Protein AF-A0A7J3J1V4-F1 (afdb_monomer_lite)

pLDDT: mean 71.24, std 12.79, range [43.5, 88.62]

Structure (mmCIF, N/CA/C/O backbone):
data_AF-A0A7J3J1V4-F1
#
_entry.id   AF-A0A7J3J1V4-F1
#
loop_
_atom_site.group_PDB
_atom_site.id
_atom_site.type_symbol
_atom_site.label_atom_id
_atom_site.label_alt_id
_atom_site.label_comp_id
_atom_site.label_asym_id
_atom_site.label_entity_id
_atom_site.label_seq_id
_atom_site.pdbx_PDB_ins_code
_atom_site.Cartn_x
_atom_site.Cartn_y
_atom_site.Cartn_z
_atom_site.occupancy
_atom_site.B_iso_or_equiv
_atom_site.auth_seq_id
_atom_site.auth_comp_id
_atom_site.auth_asym_id
_atom_site.auth_atom_id
_atom_site.pdbx_PDB_model_num
ATOM 1 N N . MET A 1 1 ? 28.005 29.851 42.306 1.00 48.75 1 MET A N 1
ATOM 2 C CA . MET A 1 1 ? 27.102 29.230 41.306 1.00 48.75 1 MET A CA 1
ATOM 3 C C . MET A 1 1 ? 27.838 28.198 40.429 1.00 48.75 1 MET A C 1
ATOM 5 O O . MET A 1 1 ? 27.746 28.264 39.210 1.00 48.75 1 MET A O 1
ATOM 9 N N . ALA A 1 2 ? 28.583 27.251 41.017 1.00 49.84 2 ALA A N 1
ATOM 10 C CA . ALA A 1 2 ? 29.374 26.265 40.256 1.00 49.84 2 ALA A CA 1
ATOM 11 C C . ALA A 1 2 ? 28.974 24.801 40.533 1.00 49.84 2 ALA A C 1
ATOM 13 O O . ALA A 1 2 ? 29.250 23.925 39.722 1.00 49.84 2 ALA A O 1
ATOM 14 N N . GLU A 1 3 ? 28.266 24.531 41.632 1.00 47.88 3 GLU A N 1
ATOM 15 C CA . GLU A 1 3 ? 27.925 23.164 42.059 1.00 47.88 3 GLU A CA 1
ATOM 16 C C . GLU A 1 3 ? 26.694 22.580 41.347 1.00 47.88 3 GLU A C 1
ATOM 18 O O . GLU A 1 3 ? 26.540 21.363 41.266 1.00 47.88 3 GLU A O 1
ATOM 23 N N . SER A 1 4 ? 25.828 23.424 40.780 1.00 52.75 4 SER A N 1
ATOM 24 C CA . SER A 1 4 ? 24.616 22.991 40.072 1.00 52.75 4 SER A CA 1
ATOM 25 C C . SER A 1 4 ? 24.900 22.408 38.683 1.00 52.75 4 SER A C 1
ATOM 27 O O . SER A 1 4 ? 24.228 21.463 38.282 1.00 52.75 4 SER A O 1
ATOM 29 N N . LYS A 1 5 ? 25.944 22.876 37.984 1.00 49.53 5 LYS A N 1
ATOM 30 C CA . LYS A 1 5 ? 26.330 22.330 36.667 1.00 49.53 5 LYS A CA 1
ATOM 31 C C . LYS A 1 5 ? 26.996 20.952 36.756 1.00 49.53 5 LYS A C 1
ATOM 33 O O . LYS A 1 5 ? 26.857 20.153 35.841 1.00 49.53 5 LYS A O 1
ATOM 38 N N . ALA A 1 6 ? 27.689 20.641 37.854 1.00 48.34 6 ALA A N 1
ATOM 39 C CA . ALA A 1 6 ? 28.360 19.348 38.022 1.00 48.34 6 ALA A CA 1
ATOM 40 C C . ALA A 1 6 ? 27.370 18.190 38.267 1.00 48.34 6 ALA A C 1
ATOM 42 O O . ALA A 1 6 ? 27.604 17.070 37.814 1.00 48.34 6 ALA A O 1
ATOM 43 N N . LYS A 1 7 ? 26.235 18.463 38.930 1.00 50.97 7 LYS A N 1
ATOM 44 C CA . LYS A 1 7 ? 25.171 17.469 39.160 1.00 50.97 7 LYS A CA 1
ATOM 45 C C . LYS A 1 7 ? 24.380 17.130 37.891 1.00 50.97 7 LYS A C 1
ATOM 47 O O . LYS A 1 7 ? 24.026 15.973 37.702 1.00 50.97 7 LYS A O 1
ATOM 52 N N . GLU A 1 8 ? 24.155 18.089 36.991 1.00 50.22 8 GLU A N 1
ATOM 53 C CA . GLU A 1 8 ? 23.485 17.821 35.706 1.00 50.22 8 GLU A CA 1
ATOM 54 C C . GLU A 1 8 ? 24.331 16.931 34.784 1.00 50.22 8 GLU A C 1
ATOM 56 O O . GLU A 1 8 ? 23.810 15.991 34.189 1.00 50.22 8 GLU A O 1
ATOM 61 N N . VAL A 1 9 ? 25.648 17.161 34.718 1.00 51.66 9 VAL A N 1
ATOM 62 C CA . VAL A 1 9 ? 26.575 16.353 33.899 1.00 51.66 9 VAL A CA 1
ATOM 63 C C . VAL A 1 9 ? 26.646 14.898 34.397 1.00 51.66 9 VAL A C 1
ATOM 65 O O . VAL A 1 9 ? 26.767 13.973 33.594 1.00 51.66 9 VAL A O 1
ATOM 68 N N . SER A 1 10 ? 26.485 14.680 35.707 1.00 57.53 10 SER A N 1
ATOM 69 C CA . SER A 1 10 ? 26.360 13.349 36.320 1.00 57.53 10 SER A CA 1
ATOM 70 C C . SER A 1 10 ? 25.081 12.617 35.891 1.00 57.53 10 SER A C 1
ATOM 72 O O . SER A 1 10 ? 25.146 11.422 35.603 1.00 57.53 10 SER A O 1
ATOM 74 N N . GLY A 1 11 ? 23.950 13.319 35.771 1.00 61.50 11 GLY A N 1
ATOM 75 C CA . GLY A 1 11 ? 22.684 12.722 35.331 1.00 61.50 11 GLY A CA 1
ATOM 76 C C . GLY A 1 11 ? 22.713 12.255 33.873 1.00 61.50 11 GLY A C 1
ATOM 77 O O . GLY A 1 11 ? 22.219 11.173 33.560 1.00 61.50 11 GLY A O 1
ATOM 78 N N . TYR A 1 12 ? 23.352 13.017 32.978 1.00 59.81 12 TYR A N 1
ATOM 79 C CA . TYR A 1 12 ? 23.506 12.616 31.572 1.00 59.81 12 TYR A CA 1
ATOM 80 C C . TYR A 1 12 ? 24.395 11.378 31.408 1.00 59.81 12 TYR A C 1
ATOM 82 O O . TYR A 1 12 ? 24.048 10.467 30.656 1.00 59.81 12 TYR A O 1
ATOM 90 N N . ALA A 1 13 ? 25.504 11.303 32.148 1.00 68.44 13 ALA A N 1
ATOM 91 C CA . ALA A 1 13 ? 26.384 10.135 32.124 1.00 68.44 13 ALA A CA 1
ATOM 92 C C . ALA A 1 13 ? 25.686 8.871 32.664 1.00 68.44 13 ALA A C 1
ATOM 94 O O . ALA A 1 13 ? 25.871 7.771 32.133 1.00 68.44 13 ALA A O 1
ATOM 95 N N . GLU A 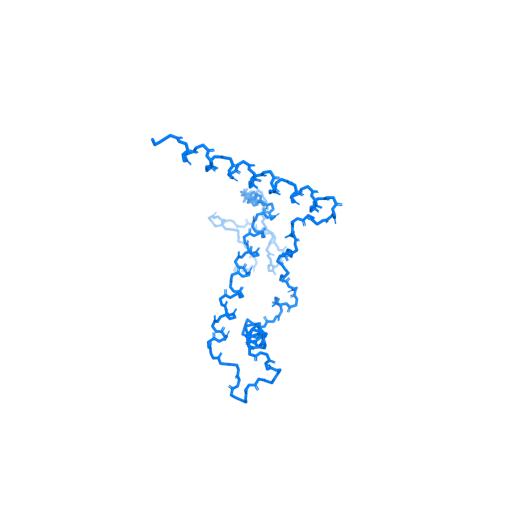1 14 ? 24.842 9.014 33.689 1.00 71.56 14 GLU A N 1
ATOM 96 C CA . GLU A 1 14 ? 24.024 7.915 34.208 1.00 71.56 14 GLU A CA 1
ATOM 97 C C . GLU A 1 14 ? 22.936 7.471 33.221 1.00 71.56 14 GLU A C 1
ATOM 99 O O . GLU A 1 14 ? 22.741 6.266 33.041 1.00 71.56 14 GLU A O 1
ATOM 104 N N . LEU A 1 15 ? 22.288 8.407 32.522 1.00 68.81 15 LEU A N 1
ATOM 105 C CA . LEU A 1 15 ? 21.307 8.108 31.473 1.00 68.81 15 LEU A CA 1
ATOM 106 C C . LEU A 1 15 ? 21.938 7.361 30.291 1.00 68.81 15 LEU A C 1
ATOM 108 O O . LEU A 1 15 ? 21.380 6.368 29.819 1.00 68.81 15 LEU A O 1
ATOM 112 N N . GLU A 1 16 ? 23.127 7.769 29.840 1.00 72.38 16 GLU A N 1
ATOM 113 C CA . GLU A 1 16 ? 23.860 7.052 28.788 1.00 72.38 16 GLU A CA 1
ATOM 114 C C . GLU A 1 16 ? 24.266 5.641 29.224 1.00 72.38 16 GLU A C 1
ATOM 116 O O . GLU A 1 16 ? 24.172 4.685 28.444 1.00 72.38 16 GLU A O 1
ATOM 121 N N . ARG A 1 17 ? 24.688 5.484 30.484 1.00 74.31 17 ARG A N 1
ATOM 122 C CA . ARG A 1 17 ? 25.024 4.178 31.054 1.00 74.31 17 ARG A CA 1
ATOM 123 C C . ARG A 1 17 ? 23.798 3.268 31.102 1.00 74.31 17 ARG A C 1
ATOM 125 O O . ARG A 1 17 ? 23.889 2.116 30.678 1.00 74.31 17 ARG A O 1
ATOM 132 N N . GLN A 1 18 ? 22.651 3.775 31.552 1.00 75.88 18 GLN A N 1
ATOM 133 C CA . GLN A 1 18 ? 21.388 3.031 31.553 1.00 75.88 18 GLN A CA 1
ATOM 134 C C . GLN A 1 18 ? 20.947 2.650 30.133 1.00 75.88 18 GLN A C 1
ATOM 136 O O . GLN A 1 18 ? 20.542 1.510 29.904 1.00 75.88 18 GLN A O 1
ATOM 141 N N . ALA A 1 19 ? 21.095 3.552 29.159 1.00 73.25 19 ALA A N 1
ATOM 142 C CA . ALA A 1 19 ? 20.779 3.278 27.759 1.00 73.25 19 ALA A CA 1
ATOM 143 C C . ALA A 1 19 ? 21.673 2.177 27.156 1.00 73.25 19 ALA A C 1
ATOM 145 O O . ALA A 1 19 ? 21.173 1.300 26.448 1.00 73.25 19 ALA A O 1
ATOM 146 N N . ARG A 1 20 ? 22.980 2.163 27.471 1.00 76.44 20 ARG A N 1
ATOM 147 C CA . ARG A 1 20 ? 23.884 1.072 27.054 1.00 76.44 20 ARG A CA 1
ATOM 148 C C . ARG A 1 20 ? 23.521 -0.256 27.696 1.00 76.44 20 ARG A C 1
ATOM 150 O O . ARG A 1 20 ? 23.497 -1.261 26.995 1.00 76.44 20 ARG A O 1
ATOM 157 N N . ILE A 1 21 ? 23.233 -0.260 28.998 1.00 78.81 21 ILE A N 1
ATOM 158 C CA . ILE A 1 21 ? 22.839 -1.475 29.725 1.00 78.81 21 ILE A CA 1
ATOM 159 C C . ILE A 1 21 ? 21.550 -2.048 29.131 1.00 78.81 21 ILE A C 1
ATOM 161 O O . ILE A 1 21 ? 21.477 -3.24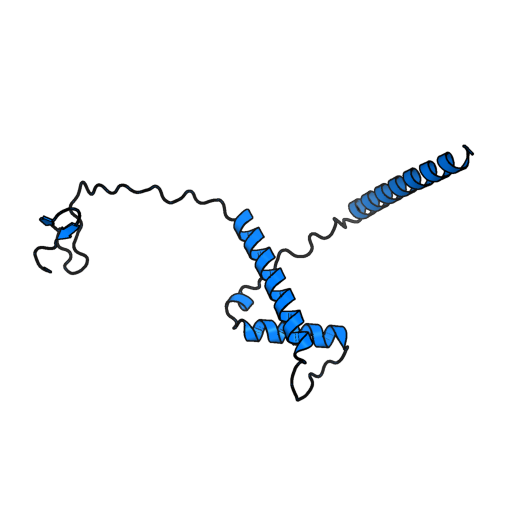8 28.885 1.00 78.81 21 ILE A O 1
ATOM 165 N N . LYS A 1 22 ? 20.570 -1.193 28.819 1.00 74.50 22 LYS A N 1
ATOM 166 C CA . LYS A 1 22 ? 19.322 -1.600 28.169 1.00 74.50 22 LYS A CA 1
ATOM 167 C C . LYS A 1 22 ? 19.565 -2.209 26.784 1.00 74.50 22 LYS A C 1
ATOM 169 O O . LYS A 1 22 ? 19.093 -3.309 26.531 1.00 74.50 22 LYS A O 1
ATOM 174 N N . ARG A 1 23 ? 20.380 -1.568 25.933 1.00 70.94 23 ARG A N 1
ATOM 175 C CA . ARG A 1 23 ? 20.765 -2.122 24.617 1.00 70.94 23 ARG A CA 1
ATOM 176 C C . ARG A 1 23 ? 21.476 -3.472 24.722 1.00 70.94 23 ARG A C 1
ATOM 178 O O . ARG A 1 23 ? 21.218 -4.360 23.919 1.00 70.94 23 ARG A O 1
ATOM 185 N N . LEU A 1 24 ? 22.365 -3.631 25.701 1.00 76.62 24 LEU A N 1
ATOM 186 C CA . LEU A 1 24 ? 23.057 -4.896 25.962 1.00 76.62 24 LEU A CA 1
ATOM 187 C C . LEU A 1 24 ? 22.092 -5.990 26.431 1.00 76.62 24 LEU A C 1
ATOM 189 O O . LEU A 1 24 ? 22.189 -7.121 25.962 1.00 76.62 24 LEU A O 1
ATOM 193 N N . ALA A 1 25 ? 21.148 -5.651 27.311 1.00 75.69 25 ALA A N 1
ATOM 194 C CA . ALA A 1 25 ? 20.111 -6.573 27.763 1.00 75.69 25 ALA A CA 1
ATOM 195 C C . ALA A 1 25 ? 19.186 -6.997 26.610 1.00 75.69 25 ALA A C 1
ATOM 197 O O . ALA A 1 25 ? 18.893 -8.182 26.469 1.00 75.69 25 ALA A O 1
ATOM 198 N N . ASP A 1 26 ? 18.789 -6.059 25.747 1.00 67.44 26 ASP A N 1
ATOM 199 C CA . ASP A 1 26 ? 17.977 -6.340 24.560 1.00 67.44 26 ASP A CA 1
ATOM 200 C C . ASP A 1 26 ? 18.725 -7.253 23.566 1.00 67.44 26 ASP A C 1
ATOM 202 O O . ASP A 1 26 ? 18.149 -8.223 23.068 1.00 67.44 26 ASP A O 1
ATOM 206 N N . LEU A 1 27 ? 20.030 -7.033 23.355 1.00 68.56 27 LEU A N 1
ATOM 207 C CA . LEU A 1 27 ? 20.887 -7.908 22.541 1.00 68.56 27 LEU A CA 1
ATOM 208 C C . LEU A 1 27 ? 21.023 -9.323 23.127 1.00 68.56 27 LEU A C 1
ATOM 210 O O . LEU A 1 27 ? 20.909 -10.297 22.385 1.00 68.56 27 LEU A O 1
ATOM 214 N N . MET A 1 28 ? 21.234 -9.457 24.443 1.00 71.81 28 MET A N 1
ATOM 215 C CA . MET A 1 28 ? 21.353 -10.770 25.100 1.00 71.81 28 MET A CA 1
ATOM 216 C C . MET A 1 28 ? 20.033 -11.548 25.133 1.00 71.81 28 MET A C 1
ATOM 218 O O . MET A 1 28 ? 20.045 -12.775 25.093 1.00 71.81 28 MET A O 1
ATOM 222 N N . LEU A 1 29 ? 18.896 -10.852 25.160 1.00 70.12 29 LEU A N 1
ATOM 223 C CA . LEU A 1 29 ? 17.564 -11.453 25.060 1.00 70.12 29 LEU A CA 1
ATOM 224 C C . LEU A 1 29 ? 17.148 -11.764 23.610 1.00 70.12 29 LEU A C 1
ATOM 226 O O . LEU A 1 29 ? 16.002 -12.151 23.382 1.00 70.12 29 LEU A O 1
ATOM 230 N N . GLY A 1 30 ? 18.036 -11.565 22.625 1.00 54.62 30 GLY A N 1
ATOM 231 C CA . GLY A 1 30 ? 17.736 -11.768 21.203 1.00 54.62 30 GLY A CA 1
ATOM 232 C C . GLY A 1 30 ? 16.691 -10.792 20.649 1.00 54.62 30 GLY A C 1
ATOM 233 O O . GLY A 1 30 ? 16.165 -10.995 19.556 1.00 54.62 30 GLY A O 1
ATOM 234 N N . ARG A 1 31 ? 16.382 -9.718 21.383 1.00 55.91 31 ARG A N 1
ATOM 235 C CA . ARG A 1 31 ? 15.483 -8.643 20.964 1.00 55.91 31 ARG A CA 1
ATOM 236 C C . ARG A 1 31 ? 16.298 -7.616 20.190 1.00 55.91 31 ARG A C 1
ATOM 238 O O . ARG A 1 31 ? 16.516 -6.498 20.642 1.00 55.91 31 ARG A O 1
ATOM 245 N N . THR A 1 32 ? 16.780 -7.997 19.009 1.00 54.75 32 THR A N 1
ATOM 246 C CA . THR A 1 32 ? 17.260 -7.002 18.047 1.00 54.75 32 THR A CA 1
ATOM 247 C C . THR A 1 32 ? 16.108 -6.053 17.752 1.00 54.75 32 THR A C 1
ATOM 249 O O . THR A 1 32 ? 15.018 -6.531 17.427 1.00 54.75 32 THR A O 1
ATOM 252 N N . GLU A 1 33 ? 16.346 -4.743 17.900 1.00 53.16 33 GLU A N 1
ATOM 253 C CA . GLU A 1 33 ? 15.421 -3.675 17.512 1.00 53.16 33 GLU A CA 1
ATOM 254 C C . GLU A 1 33 ? 14.647 -4.108 16.274 1.00 53.16 33 GLU A C 1
ATOM 256 O O . GLU A 1 33 ? 15.233 -4.472 15.252 1.00 53.16 33 GLU A O 1
ATOM 261 N N . ALA A 1 34 ? 13.332 -4.172 16.432 1.00 49.66 34 ALA A N 1
ATOM 262 C CA . ALA A 1 34 ? 12.419 -4.738 15.472 1.00 49.66 34 ALA A CA 1
ATOM 263 C C . ALA A 1 34 ? 12.672 -4.197 14.054 1.00 49.66 34 ALA A C 1
ATOM 265 O O . ALA A 1 34 ? 12.079 -3.208 13.636 1.00 49.66 34 ALA A O 1
ATOM 266 N N . LYS A 1 35 ? 13.424 -4.952 13.247 1.00 50.78 35 LYS A N 1
ATOM 267 C CA . LYS A 1 35 ? 13.169 -5.076 11.808 1.00 50.78 35 LYS A CA 1
ATOM 268 C C . LYS A 1 35 ? 11.893 -5.909 11.597 1.00 50.78 35 LYS A C 1
ATOM 270 O O . LYS A 1 35 ? 11.854 -6.782 10.741 1.00 50.78 35 LYS A O 1
ATOM 275 N N . LEU A 1 36 ? 10.851 -5.698 12.405 1.00 46.56 36 LEU A N 1
ATOM 276 C CA . LEU A 1 36 ? 9.549 -6.313 12.174 1.00 46.56 36 LEU A CA 1
ATOM 277 C C . LEU A 1 36 ? 8.765 -5.395 11.259 1.00 46.56 36 LEU A C 1
ATOM 279 O O . LEU A 1 36 ? 8.030 -4.511 11.691 1.00 46.56 36 LEU A O 1
ATOM 283 N N . ASN A 1 37 ? 9.021 -5.628 9.978 1.00 43.50 37 ASN A N 1
ATOM 284 C CA . ASN A 1 37 ? 8.051 -5.750 8.898 1.00 43.50 37 ASN A CA 1
ATOM 285 C C . ASN A 1 37 ? 8.649 -5.070 7.665 1.00 43.50 37 ASN A C 1
ATOM 287 O O . ASN A 1 37 ? 8.493 -3.854 7.503 1.00 43.50 37 ASN A O 1
ATOM 291 N N . PRO A 1 38 ? 9.357 -5.822 6.791 1.00 45.00 38 PRO A N 1
ATOM 292 C CA . PRO A 1 38 ? 9.502 -5.378 5.406 1.00 45.00 38 PRO A CA 1
ATOM 293 C C . PRO A 1 38 ? 8.111 -4.992 4.876 1.00 45.00 38 PRO A C 1
ATOM 295 O O . PRO A 1 38 ? 7.123 -5.590 5.320 1.00 45.00 38 PRO A O 1
ATOM 298 N N . PRO A 1 39 ? 7.985 -3.991 3.988 1.00 49.62 39 PRO A N 1
ATOM 299 C CA . PRO A 1 39 ? 6.692 -3.602 3.455 1.00 49.62 39 PRO A CA 1
ATOM 300 C C . PRO A 1 39 ? 6.074 -4.794 2.727 1.00 49.62 39 PRO A C 1
ATOM 302 O O . PRO A 1 39 ? 6.414 -5.116 1.591 1.00 49.62 39 PRO A O 1
ATOM 305 N N . GLN A 1 40 ? 5.156 -5.468 3.408 1.00 56.06 40 GLN A N 1
ATOM 306 C CA . GLN A 1 40 ? 4.300 -6.473 2.815 1.00 56.06 40 GLN A CA 1
ATOM 307 C C . GLN A 1 40 ? 3.240 -5.717 2.021 1.00 56.06 40 GLN A C 1
ATOM 309 O O . GLN A 1 40 ? 2.145 -5.464 2.510 1.00 56.06 40 GLN A O 1
ATOM 314 N N . ILE A 1 41 ? 3.569 -5.320 0.791 1.00 56.28 41 ILE A N 1
ATOM 315 C CA . ILE A 1 41 ? 2.519 -5.318 -0.223 1.00 56.28 41 ILE A CA 1
ATOM 316 C C . ILE A 1 41 ? 2.291 -6.796 -0.510 1.00 56.28 41 ILE A C 1
ATOM 318 O O . ILE A 1 41 ? 3.109 -7.448 -1.165 1.00 56.28 41 ILE A O 1
ATOM 322 N N . TYR A 1 42 ? 1.233 -7.356 0.070 1.00 57.16 42 TYR A N 1
ATOM 323 C CA . TYR A 1 42 ? 0.799 -8.697 -0.293 1.00 57.16 42 TYR A CA 1
ATOM 324 C C . TYR A 1 42 ? 0.536 -8.675 -1.799 1.00 57.16 42 TYR A C 1
ATOM 326 O O . TYR A 1 42 ? -0.097 -7.744 -2.288 1.00 57.16 42 TYR A O 1
ATOM 334 N N . ARG A 1 43 ? 1.034 -9.653 -2.565 1.00 60.31 43 ARG A N 1
ATOM 335 C CA . ARG A 1 43 ? 0.768 -9.712 -4.019 1.00 60.31 43 ARG A CA 1
ATOM 336 C C . ARG A 1 43 ? -0.734 -9.617 -4.318 1.00 60.31 43 ARG A C 1
ATOM 338 O O . ARG A 1 43 ? -1.133 -8.972 -5.274 1.00 60.31 43 ARG A O 1
ATOM 345 N N . GLU A 1 44 ? -1.535 -10.149 -3.404 1.00 61.81 44 GLU A N 1
ATOM 346 C CA . GLU A 1 44 ? -2.994 -10.078 -3.359 1.00 61.81 44 GLU A CA 1
ATOM 347 C C . GLU A 1 44 ? -3.568 -8.648 -3.286 1.00 61.81 44 GLU A C 1
ATOM 349 O O . GLU A 1 44 ? -4.714 -8.438 -3.662 1.00 61.81 44 GLU A O 1
ATOM 354 N N . GLU A 1 45 ? -2.825 -7.653 -2.785 1.00 62.47 45 GLU A N 1
ATOM 355 C CA . GLU A 1 45 ? -3.231 -6.239 -2.831 1.00 62.47 45 GLU A CA 1
ATOM 356 C C . GLU A 1 45 ? -3.031 -5.629 -4.220 1.00 62.47 45 GLU A C 1
ATOM 358 O O . GLU A 1 45 ? -3.797 -4.754 -4.595 1.00 62.47 45 GLU A O 1
ATOM 363 N N . LEU A 1 46 ? -2.047 -6.084 -5.003 1.00 66.69 46 LEU A N 1
ATOM 364 C CA . LEU A 1 46 ? -1.820 -5.564 -6.361 1.00 66.69 46 LEU A CA 1
ATOM 365 C C . LEU A 1 46 ? -2.919 -5.989 -7.343 1.00 66.69 46 LEU A C 1
ATOM 367 O O . LEU A 1 46 ? -3.107 -5.340 -8.366 1.00 66.69 46 LEU A O 1
ATOM 371 N N . GLU A 1 47 ? -3.627 -7.074 -7.032 1.00 74.56 47 GLU A N 1
ATOM 372 C CA . GLU A 1 47 ? -4.738 -7.604 -7.829 1.00 74.56 47 GLU A CA 1
ATOM 373 C C . GLU A 1 47 ? -6.091 -6.973 -7.464 1.00 74.56 47 GLU A C 1
ATOM 375 O O . GLU A 1 47 ? -7.075 -7.171 -8.175 1.00 74.56 47 GLU A O 1
ATOM 380 N N . LYS A 1 48 ? -6.162 -6.225 -6.354 1.00 77.94 48 LYS A N 1
ATOM 381 C CA . LYS A 1 48 ? -7.393 -5.590 -5.871 1.00 77.94 48 LYS A CA 1
ATOM 382 C C . LYS A 1 48 ? -7.519 -4.162 -6.386 1.00 77.94 48 LYS A C 1
ATOM 384 O O . LYS A 1 48 ? -6.532 -3.439 -6.512 1.00 77.94 48 LYS A O 1
ATOM 389 N N . ASP A 1 49 ? -8.762 -3.726 -6.569 1.00 84.81 49 ASP A N 1
ATOM 390 C CA . ASP A 1 49 ? -9.057 -2.322 -6.835 1.00 84.81 49 ASP A CA 1
ATOM 391 C C . ASP A 1 49 ? -8.592 -1.435 -5.676 1.00 84.81 49 ASP A C 1
ATOM 393 O O . ASP A 1 49 ? -8.784 -1.749 -4.496 1.00 84.81 49 ASP A O 1
ATOM 397 N N . VAL A 1 50 ? -8.013 -0.284 -6.020 1.00 83.19 50 VAL A N 1
ATOM 398 C CA . VAL A 1 50 ? -7.467 0.683 -5.054 1.00 83.19 50 VAL A CA 1
ATOM 399 C C . VAL A 1 50 ? -8.526 1.111 -4.036 1.00 83.19 50 VAL A C 1
ATOM 401 O O . VAL A 1 50 ? -8.239 1.212 -2.843 1.00 83.19 50 VAL A O 1
ATOM 404 N N . GLU A 1 51 ? -9.764 1.310 -4.488 1.00 84.38 51 GLU A N 1
ATOM 405 C CA . GLU A 1 51 ? -10.890 1.664 -3.622 1.00 84.38 51 GLU A CA 1
ATOM 406 C C . GLU A 1 51 ? -11.179 0.568 -2.591 1.00 84.38 51 GLU A C 1
ATOM 408 O O . GLU A 1 51 ? -11.339 0.868 -1.408 1.00 84.38 51 GLU A O 1
ATOM 413 N N . ALA A 1 52 ? -11.141 -0.704 -2.995 1.00 85.50 52 ALA A N 1
ATOM 414 C CA . ALA A 1 52 ? -11.366 -1.830 -2.093 1.00 85.50 52 ALA A CA 1
ATOM 415 C C . ALA A 1 52 ? -10.272 -1.937 -1.016 1.00 85.50 52 ALA A C 1
ATOM 417 O O . ALA A 1 52 ? -10.563 -2.275 0.134 1.00 85.50 52 ALA A O 1
ATOM 418 N N . ILE A 1 53 ? -9.022 -1.617 -1.360 1.00 85.06 53 ILE A N 1
ATOM 419 C CA . ILE A 1 53 ? -7.900 -1.586 -0.408 1.00 85.06 53 ILE A CA 1
ATOM 420 C C . ILE A 1 53 ? -8.114 -0.474 0.623 1.00 85.06 53 ILE A C 1
ATOM 422 O O . ILE A 1 53 ? -7.996 -0.710 1.827 1.00 85.06 53 ILE A O 1
ATOM 426 N N . ILE A 1 54 ? -8.486 0.725 0.166 1.00 86.94 54 ILE A N 1
ATOM 427 C CA . ILE A 1 54 ? -8.766 1.866 1.047 1.00 86.94 54 ILE A CA 1
ATOM 428 C C . ILE A 1 54 ? -9.942 1.551 1.971 1.00 86.94 54 ILE A C 1
ATOM 430 O O . ILE A 1 54 ? -9.888 1.875 3.155 1.00 86.94 54 ILE A O 1
ATOM 434 N N . GLU A 1 55 ? -10.994 0.902 1.474 1.00 86.75 55 GLU A N 1
ATOM 435 C CA . GLU A 1 55 ? -12.139 0.530 2.303 1.00 86.75 55 GLU A CA 1
ATOM 436 C C . GLU A 1 55 ? -11.788 -0.516 3.361 1.00 86.75 55 GLU A C 1
ATOM 438 O O . GLU A 1 55 ? -12.207 -0.377 4.510 1.00 86.75 55 GLU A O 1
ATOM 443 N N . GLN A 1 56 ? -10.978 -1.522 3.026 1.00 86.69 56 GLN A N 1
ATOM 444 C CA . GLN A 1 56 ? -10.504 -2.513 3.997 1.00 86.69 56 GLN A CA 1
ATOM 445 C C . GLN A 1 56 ? -9.685 -1.858 5.113 1.00 86.69 56 GLN A C 1
ATOM 447 O O . GLN A 1 56 ? -9.940 -2.107 6.295 1.00 86.69 56 GLN A O 1
ATOM 452 N N . GLU A 1 57 ? -8.759 -0.975 4.745 1.00 86.81 57 GLU A N 1
ATOM 453 C CA . GLU A 1 57 ? -7.932 -0.235 5.696 1.00 86.81 57 GLU A CA 1
ATOM 454 C C . GLU A 1 57 ? -8.788 0.740 6.531 1.00 86.81 57 GLU A C 1
ATOM 456 O O . GLU A 1 57 ? -8.636 0.833 7.748 1.00 86.81 57 GLU A O 1
ATOM 461 N N . ALA A 1 58 ? -9.790 1.389 5.929 1.00 86.69 58 ALA A N 1
ATOM 462 C CA . ALA A 1 58 ? -10.722 2.268 6.636 1.00 86.69 58 ALA A CA 1
ATOM 463 C C . ALA A 1 58 ? -11.588 1.507 7.651 1.00 86.69 58 ALA A C 1
ATOM 465 O O . ALA A 1 58 ? -11.820 1.998 8.758 1.00 86.69 58 ALA A O 1
ATOM 466 N N . ILE A 1 59 ? -12.041 0.296 7.311 1.00 86.38 59 ILE A N 1
ATOM 467 C CA . ILE A 1 59 ? -12.758 -0.595 8.233 1.00 86.38 59 ILE A CA 1
ATOM 468 C C . ILE A 1 59 ? -11.841 -1.016 9.384 1.00 86.38 59 ILE A C 1
ATOM 470 O O . ILE A 1 59 ? -12.276 -1.024 10.540 1.00 86.38 59 ILE A O 1
ATOM 474 N N . ALA A 1 60 ? -10.589 -1.372 9.088 1.00 85.44 60 ALA A N 1
ATOM 475 C CA . ALA A 1 60 ? -9.608 -1.758 10.097 1.00 85.44 60 ALA A CA 1
ATOM 476 C C . ALA A 1 60 ? -9.332 -0.605 11.073 1.00 85.44 60 ALA A C 1
ATOM 478 O O . ALA A 1 60 ? -9.453 -0.792 12.286 1.00 85.44 60 ALA A O 1
ATOM 479 N N . LEU A 1 61 ? -9.084 0.601 10.552 1.00 86.31 61 LEU A N 1
ATOM 480 C CA . LEU A 1 61 ? -8.899 1.817 11.343 1.00 86.31 61 LEU A CA 1
ATOM 481 C C . LEU A 1 61 ? -10.126 2.136 12.194 1.00 86.31 61 LEU A C 1
ATOM 483 O O . LEU A 1 61 ? -9.991 2.376 13.390 1.00 86.31 61 LEU A O 1
ATOM 487 N N . TYR A 1 62 ? -11.326 2.082 11.613 1.00 84.19 62 TYR A N 1
ATOM 488 C CA . TYR A 1 62 ? -12.568 2.319 12.345 1.00 84.19 62 TYR A CA 1
ATOM 489 C C . TYR A 1 62 ? -12.743 1.333 13.506 1.00 84.19 62 TYR A C 1
ATOM 491 O O . TYR A 1 62 ? -13.092 1.730 14.619 1.00 84.19 62 TYR A O 1
ATOM 499 N N . ARG A 1 63 ? -12.479 0.042 13.276 1.00 85.06 63 ARG A N 1
ATOM 500 C CA . ARG A 1 63 ? -12.549 -0.993 14.320 1.00 85.06 63 ARG A CA 1
ATOM 501 C C . ARG A 1 63 ? -11.507 -0.764 15.411 1.00 85.06 63 ARG A C 1
ATOM 503 O O . ARG A 1 63 ? -11.828 -0.942 16.583 1.00 85.06 63 ARG A O 1
ATOM 510 N N . ALA A 1 64 ? -10.295 -0.361 15.036 1.00 84.56 64 ALA A N 1
ATOM 511 C CA . ALA A 1 64 ? -9.207 -0.096 15.969 1.00 84.56 64 ALA A CA 1
ATOM 512 C C . ALA A 1 64 ? -9.489 1.125 16.857 1.00 84.56 64 ALA A C 1
ATOM 514 O O . ALA A 1 64 ? -9.246 1.070 18.060 1.00 84.56 64 ALA A O 1
ATOM 515 N N . THR A 1 65 ? -10.039 2.208 16.299 1.00 84.12 65 THR A N 1
ATOM 516 C CA . THR A 1 65 ? -10.312 3.438 17.058 1.00 84.12 65 THR A CA 1
ATOM 517 C C . THR A 1 65 ? -11.584 3.361 17.888 1.00 84.12 65 THR A C 1
ATOM 519 O O . THR A 1 65 ? -11.617 3.862 19.008 1.00 84.12 65 THR A O 1
ATOM 522 N N . THR A 1 66 ? -12.648 2.759 17.354 1.00 81.38 66 THR A N 1
ATOM 523 C CA . THR A 1 66 ? -13.957 2.739 18.026 1.00 81.38 66 THR A CA 1
ATOM 524 C C . THR A 1 66 ? -14.183 1.496 18.879 1.00 81.38 66 THR A C 1
ATOM 526 O O . THR A 1 66 ? -15.132 1.463 19.662 1.00 81.38 66 THR A O 1
ATOM 529 N N . GLY A 1 67 ? -13.378 0.443 18.700 1.00 80.25 67 GLY A N 1
ATOM 530 C CA . GLY A 1 67 ? -13.583 -0.867 19.326 1.00 80.25 67 GLY A CA 1
ATOM 531 C C . GLY A 1 67 ? -14.850 -1.596 18.853 1.00 80.25 67 GLY A C 1
ATOM 532 O O . GLY A 1 67 ? -15.148 -2.698 19.320 1.00 80.25 67 GLY A O 1
ATOM 533 N N . LYS A 1 68 ? -15.622 -1.012 17.924 1.00 78.25 68 LYS A N 1
ATOM 534 C CA . LYS A 1 68 ? -16.877 -1.581 17.425 1.00 78.25 68 LYS A CA 1
ATOM 535 C C . LYS A 1 68 ? -16.593 -2.513 16.254 1.00 78.25 68 LYS A C 1
ATOM 537 O O . LYS A 1 68 ? -16.052 -2.109 15.233 1.00 78.25 68 LYS A O 1
ATOM 542 N N . LYS A 1 69 ? -17.027 -3.773 16.371 1.00 70.69 69 LYS A N 1
ATOM 543 C CA . LYS A 1 69 ? -16.922 -4.764 15.281 1.00 70.69 69 LYS A CA 1
ATOM 544 C C . LYS A 1 69 ? -17.903 -4.502 14.130 1.00 70.69 69 LYS A C 1
ATOM 546 O O . LYS A 1 69 ? -17.626 -4.899 12.998 1.00 70.69 69 LYS A O 1
ATOM 551 N N . LYS A 1 70 ? -19.038 -3.853 14.416 1.00 74.31 70 LYS A N 1
ATOM 552 C CA . LYS A 1 70 ? -20.079 -3.531 13.431 1.00 74.31 70 LYS A CA 1
ATOM 553 C C . LYS A 1 70 ? -19.802 -2.174 12.787 1.00 74.31 70 LYS A C 1
ATOM 555 O O . LYS A 1 70 ? -19.605 -1.191 13.495 1.00 74.31 70 LYS A O 1
ATOM 560 N N . ILE A 1 71 ? -19.803 -2.157 11.458 1.00 77.56 71 ILE A N 1
ATOM 561 C CA . ILE A 1 71 ? -19.728 -0.939 10.647 1.00 77.56 71 ILE A CA 1
ATOM 562 C C . ILE A 1 71 ? -21.119 -0.278 10.689 1.00 77.56 71 ILE A C 1
ATOM 564 O O . ILE A 1 71 ? -22.118 -1.006 10.732 1.00 77.56 71 ILE A O 1
ATOM 568 N N . PRO A 1 72 ? -21.215 1.061 10.720 1.00 77.19 72 PRO A N 1
ATOM 569 C CA . PRO A 1 72 ? -22.493 1.749 10.576 1.00 77.19 72 PRO A CA 1
ATOM 570 C C . PRO A 1 72 ? -23.212 1.323 9.283 1.00 77.19 72 PRO A C 1
ATOM 572 O O . PRO A 1 72 ? -22.546 1.024 8.292 1.00 77.19 72 PRO A O 1
ATOM 575 N N . PRO A 1 73 ? -24.555 1.313 9.253 1.00 70.50 73 PRO A N 1
ATOM 576 C CA . PRO A 1 73 ? -25.315 0.971 8.046 1.00 70.50 73 PRO A CA 1
ATOM 577 C C . PRO A 1 73 ? -25.072 1.953 6.888 1.00 70.50 73 PRO A C 1
ATOM 579 O O . PRO A 1 73 ? -25.211 1.574 5.733 1.00 70.50 73 PRO A O 1
ATOM 582 N N . GLU A 1 74 ? -24.647 3.182 7.193 1.00 74.12 74 GLU A N 1
ATOM 583 C CA . GLU A 1 74 ? -24.235 4.205 6.217 1.00 74.12 74 GLU A CA 1
ATOM 584 C C . GLU A 1 74 ? -22.815 3.975 5.659 1.00 74.12 74 GLU A C 1
ATOM 586 O O . GLU A 1 74 ? -22.361 4.702 4.779 1.00 74.12 74 GLU A O 1
ATOM 591 N N . GLY A 1 75 ? -22.103 2.957 6.154 1.00 78.69 75 GLY A N 1
ATOM 592 C CA . GLY A 1 75 ? -20.717 2.667 5.807 1.00 78.69 75 GLY A CA 1
ATOM 593 C C . GLY A 1 75 ? -19.704 3.294 6.768 1.00 78.69 75 GLY A C 1
ATOM 594 O O . GLY A 1 75 ? -20.035 3.840 7.823 1.00 78.69 75 GLY A O 1
ATOM 595 N N . VAL A 1 76 ? -18.420 3.157 6.433 1.00 81.25 76 VAL A N 1
ATOM 596 C CA . VAL A 1 76 ? -17.330 3.756 7.216 1.00 81.25 76 VAL A CA 1
ATOM 597 C C . VAL A 1 76 ? -17.337 5.278 7.017 1.00 81.25 76 VAL A C 1
ATOM 599 O O . VAL A 1 76 ? -17.350 5.712 5.863 1.00 81.25 76 VAL A O 1
ATOM 602 N N . PRO A 1 77 ? -17.273 6.093 8.092 1.00 86.06 77 PRO A N 1
ATOM 603 C CA . PRO A 1 77 ? -17.264 7.547 7.956 1.00 86.06 77 PRO A CA 1
ATOM 604 C C . PRO A 1 77 ? -16.103 8.040 7.085 1.00 86.06 77 PRO A C 1
ATOM 606 O O . PRO A 1 77 ? -14.988 7.512 7.159 1.00 86.06 77 PRO A O 1
ATOM 609 N N . GLN A 1 78 ? -16.349 9.096 6.307 1.00 85.56 78 GLN A N 1
ATOM 610 C CA . GLN A 1 78 ? -15.399 9.613 5.314 1.00 85.56 78 GLN A CA 1
ATOM 611 C C . GLN A 1 78 ? -14.037 9.989 5.917 1.00 85.56 78 GLN A C 1
ATOM 613 O O . GLN A 1 78 ? -13.000 9.816 5.281 1.00 85.56 78 GLN A O 1
ATOM 618 N N . GLU A 1 79 ? -14.012 10.443 7.171 1.00 87.12 79 GLU A N 1
ATOM 619 C CA . GLU A 1 79 ? -12.775 10.764 7.889 1.00 87.12 79 GLU A CA 1
ATOM 620 C C . GLU A 1 79 ? -11.819 9.567 7.984 1.00 87.12 79 GLU A C 1
ATOM 622 O O . GLU A 1 79 ? -10.609 9.721 7.811 1.00 87.12 79 GLU A O 1
ATOM 627 N N . TYR A 1 80 ? -12.351 8.365 8.215 1.00 86.31 80 TYR A N 1
ATOM 628 C CA . TYR A 1 80 ? -11.555 7.141 8.287 1.00 86.31 80 TYR A CA 1
ATOM 629 C C . TYR A 1 80 ? -11.107 6.678 6.905 1.00 86.31 80 TYR A C 1
ATOM 631 O O . TYR A 1 80 ? -9.978 6.216 6.774 1.00 86.31 80 TYR A O 1
ATOM 639 N N . LYS A 1 81 ? -11.934 6.875 5.868 1.00 85.06 81 LYS A N 1
ATOM 640 C CA . LYS A 1 81 ? -11.536 6.631 4.472 1.00 85.06 81 LYS A CA 1
ATOM 641 C C . LYS A 1 81 ? -10.372 7.536 4.055 1.00 85.06 81 LYS A C 1
ATOM 643 O O . LYS A 1 81 ? -9.396 7.061 3.485 1.00 85.06 81 LYS A O 1
ATOM 648 N N . ASN A 1 82 ? -10.417 8.817 4.421 1.00 87.31 82 ASN A N 1
ATOM 649 C CA . ASN A 1 82 ? -9.336 9.764 4.135 1.00 87.31 82 ASN A CA 1
ATOM 650 C C . ASN A 1 82 ? -8.041 9.405 4.881 1.00 87.31 82 ASN A C 1
ATOM 652 O O . ASN A 1 82 ? -6.953 9.496 4.316 1.00 87.31 82 ASN A O 1
ATOM 656 N N . ARG A 1 83 ? -8.139 8.972 6.146 1.00 86.88 83 ARG A N 1
ATOM 657 C CA . ARG A 1 83 ? -6.972 8.505 6.914 1.00 86.88 83 ARG A CA 1
ATOM 658 C C . ARG A 1 83 ? -6.378 7.224 6.329 1.00 86.88 83 ARG A C 1
ATOM 660 O O . ARG A 1 83 ? -5.168 7.172 6.134 1.00 86.88 83 ARG A O 1
ATOM 667 N N . ALA A 1 84 ? -7.225 6.258 5.978 1.00 88.50 84 ALA A N 1
ATOM 668 C CA . ALA A 1 84 ? -6.830 5.024 5.305 1.00 88.50 84 ALA A CA 1
ATOM 669 C C . ALA A 1 84 ? -6.091 5.299 3.993 1.00 88.50 84 ALA A C 1
ATOM 671 O O . ALA A 1 84 ? -5.006 4.772 3.776 1.00 88.50 84 ALA A O 1
ATOM 672 N N . LEU A 1 85 ? -6.624 6.193 3.155 1.00 88.62 85 LEU A N 1
ATOM 673 C CA . LEU A 1 85 ? -5.968 6.614 1.918 1.00 88.62 85 LEU A CA 1
ATOM 674 C C . LEU A 1 85 ? -4.548 7.134 2.180 1.00 88.62 85 LEU A C 1
ATOM 676 O O . LEU A 1 85 ? -3.603 6.728 1.508 1.00 88.62 85 LEU A O 1
ATOM 680 N N . MET A 1 86 ? -4.379 8.012 3.171 1.00 88.56 86 MET A N 1
ATOM 681 C CA . MET A 1 86 ? -3.064 8.565 3.502 1.00 88.56 86 MET A CA 1
ATOM 682 C C . MET A 1 86 ? -2.082 7.496 3.995 1.00 88.56 86 MET A C 1
ATOM 684 O O . MET A 1 86 ? -0.892 7.572 3.682 1.00 88.56 86 MET A O 1
ATOM 688 N N . GLU A 1 87 ? -2.550 6.502 4.748 1.00 86.38 87 GLU A N 1
ATOM 689 C CA . GLU A 1 87 ? -1.715 5.389 5.207 1.00 86.38 87 GLU A CA 1
ATOM 690 C C . GLU A 1 87 ? -1.318 4.453 4.064 1.00 86.38 87 GLU A C 1
ATOM 692 O O . GLU A 1 87 ? -0.132 4.142 3.928 1.00 86.38 87 GLU A O 1
ATOM 697 N N . VAL A 1 88 ? -2.264 4.089 3.193 1.00 86.94 88 VAL A N 1
ATOM 698 C CA . VAL A 1 88 ? -2.005 3.284 1.988 1.00 86.94 88 VAL A CA 1
ATOM 699 C C . VAL A 1 88 ? -0.984 3.985 1.090 1.00 86.94 88 VAL A C 1
ATOM 701 O O . VAL A 1 88 ? 0.018 3.382 0.704 1.00 86.94 88 VAL A O 1
ATOM 704 N N . LEU A 1 89 ? -1.162 5.285 0.830 1.00 86.25 89 LEU A N 1
ATOM 705 C CA . LEU A 1 89 ? -0.222 6.069 0.026 1.00 86.25 89 LEU A CA 1
ATOM 706 C C . LEU A 1 89 ? 1.177 6.115 0.649 1.00 86.25 89 LEU A C 1
ATOM 708 O O . LEU A 1 89 ? 2.166 5.914 -0.057 1.00 86.25 89 LEU A O 1
ATOM 712 N N . ARG A 1 90 ? 1.288 6.340 1.965 1.00 85.81 90 ARG A N 1
ATOM 713 C CA . ARG A 1 90 ? 2.585 6.320 2.665 1.00 85.81 90 ARG A CA 1
ATOM 714 C C . ARG A 1 90 ? 3.254 4.952 2.575 1.00 85.81 90 ARG A C 1
ATOM 716 O O . ARG A 1 90 ? 4.459 4.884 2.328 1.00 85.81 90 ARG A O 1
ATOM 723 N N . ARG A 1 91 ? 2.484 3.873 2.751 1.00 84.50 91 ARG A N 1
ATOM 724 C CA . ARG A 1 91 ? 2.964 2.491 2.630 1.00 84.50 91 ARG A CA 1
ATOM 725 C C . ARG A 1 91 ? 3.515 2.242 1.231 1.00 84.50 91 ARG A C 1
ATOM 727 O O . ARG A 1 91 ? 4.654 1.811 1.104 1.00 84.50 91 ARG A O 1
ATOM 734 N N . TRP A 1 92 ? 2.766 2.594 0.190 1.00 83.94 92 TRP A N 1
ATOM 735 C CA . TRP A 1 92 ? 3.192 2.402 -1.197 1.00 83.94 92 TRP A CA 1
ATOM 736 C C . TRP A 1 92 ? 4.389 3.266 -1.584 1.00 83.94 92 TRP A C 1
ATOM 738 O O . TRP A 1 92 ? 5.303 2.771 -2.238 1.00 83.94 92 TRP A O 1
ATOM 748 N N . GLN A 1 93 ? 4.447 4.526 -1.145 1.00 83.69 93 GLN A N 1
ATOM 749 C CA . GLN A 1 93 ? 5.618 5.380 -1.366 1.00 83.69 93 GLN A CA 1
ATOM 750 C C . GLN A 1 93 ? 6.884 4.780 -0.750 1.00 83.69 93 GLN A C 1
ATOM 752 O O . GLN A 1 93 ? 7.941 4.793 -1.384 1.00 83.69 93 GLN A O 1
ATOM 757 N N . LYS A 1 94 ? 6.774 4.227 0.463 1.00 83.25 94 LYS A N 1
ATOM 758 C CA . LYS A 1 94 ? 7.880 3.529 1.119 1.00 83.25 94 LYS A CA 1
ATOM 759 C C . LYS A 1 94 ? 8.308 2.305 0.310 1.00 83.25 94 LYS A C 1
ATOM 761 O O . LYS A 1 94 ? 9.486 2.195 -0.013 1.00 83.25 94 LYS A O 1
ATOM 766 N N . THR A 1 95 ? 7.366 1.455 -0.100 1.00 78.38 95 THR A N 1
ATOM 767 C CA . THR A 1 95 ? 7.685 0.274 -0.914 1.00 78.38 95 THR A CA 1
ATOM 768 C C . THR A 1 95 ? 8.334 0.651 -2.241 1.00 78.38 95 THR A C 1
ATOM 770 O O . THR A 1 95 ? 9.326 0.047 -2.623 1.00 78.38 95 THR A O 1
ATOM 773 N N . LEU A 1 96 ? 7.842 1.681 -2.934 1.00 79.56 96 LEU A N 1
ATOM 774 C CA . LEU A 1 96 ? 8.440 2.148 -4.188 1.00 79.56 96 LEU A CA 1
ATOM 775 C C . LEU A 1 96 ? 9.872 2.649 -3.996 1.00 79.56 96 LEU A C 1
ATOM 777 O O . LEU A 1 96 ? 10.716 2.438 -4.866 1.00 79.56 96 LEU A O 1
ATOM 781 N N . LYS A 1 97 ? 10.154 3.325 -2.878 1.00 79.50 97 LYS A N 1
ATOM 782 C CA . LYS A 1 97 ? 11.506 3.781 -2.552 1.00 79.50 97 LYS A CA 1
ATOM 783 C C . LYS A 1 97 ? 12.442 2.597 -2.311 1.00 79.50 97 LYS A C 1
ATOM 785 O O . LYS A 1 97 ? 13.522 2.562 -2.886 1.00 79.50 97 LYS A O 1
ATOM 790 N N . GLU A 1 98 ? 11.997 1.609 -1.544 1.00 73.75 98 GLU A N 1
ATOM 791 C CA . GLU A 1 98 ? 12.776 0.399 -1.264 1.00 73.75 98 GLU A CA 1
ATOM 792 C C . GLU A 1 98 ? 12.986 -0.459 -2.516 1.00 73.75 98 GLU A C 1
ATOM 794 O O . GLU A 1 98 ? 14.089 -0.945 -2.748 1.00 73.75 98 GLU A O 1
ATOM 799 N N . VAL A 1 99 ? 11.971 -0.589 -3.377 1.00 74.62 99 VAL A N 1
ATOM 800 C CA . VAL A 1 99 ? 12.113 -1.255 -4.679 1.00 74.62 99 VAL A CA 1
ATOM 801 C C . VAL A 1 99 ? 13.161 -0.533 -5.515 1.00 74.62 99 VAL A C 1
ATOM 803 O O . VAL A 1 99 ? 14.064 -1.188 -6.004 1.00 74.62 99 VAL A O 1
ATOM 806 N N . LYS A 1 100 ? 13.124 0.801 -5.613 1.00 71.88 100 LYS A N 1
ATOM 807 C CA . LYS A 1 100 ? 14.143 1.570 -6.352 1.00 71.88 100 LYS A CA 1
ATOM 808 C C . LYS A 1 100 ? 15.560 1.414 -5.793 1.00 71.88 100 LYS A C 1
ATOM 810 O O . LYS A 1 100 ? 16.515 1.498 -6.558 1.00 71.88 100 LYS A O 1
ATOM 815 N N . GLU A 1 101 ? 15.700 1.249 -4.481 1.00 73.00 101 GLU A N 1
ATOM 816 C CA . GLU A 1 101 ? 16.992 1.052 -3.814 1.00 73.00 101 GLU A CA 1
ATOM 817 C C . GLU A 1 101 ? 17.518 -0.385 -3.970 1.00 73.00 101 GLU A C 1
ATOM 819 O O . GLU A 1 101 ? 18.730 -0.587 -4.005 1.00 73.00 101 GLU A O 1
ATOM 824 N N . THR A 1 102 ? 16.625 -1.373 -4.084 1.00 63.75 102 THR A N 1
ATOM 825 C CA . THR A 1 102 ? 16.965 -2.805 -4.190 1.00 63.75 102 THR A CA 1
ATOM 826 C C . THR A 1 102 ? 17.040 -3.317 -5.622 1.00 63.75 102 THR A C 1
ATOM 828 O O . THR A 1 102 ? 17.791 -4.253 -5.889 1.00 63.75 102 THR A O 1
ATOM 831 N N . THR A 1 103 ? 16.310 -2.714 -6.562 1.00 61.22 103 THR A N 1
ATOM 832 C CA . THR A 1 103 ? 16.529 -2.953 -7.985 1.00 61.22 103 THR A CA 1
ATOM 833 C C . THR A 1 103 ? 17.888 -2.383 -8.340 1.00 61.22 103 THR A C 1
ATOM 835 O O . THR A 1 103 ? 18.067 -1.162 -8.348 1.00 61.22 103 THR A O 1
ATOM 838 N N . GLU A 1 104 ? 18.844 -3.265 -8.636 1.00 59.69 104 GLU A N 1
ATOM 839 C CA . GLU A 1 104 ? 20.081 -2.880 -9.303 1.00 59.69 104 GLU A CA 1
ATOM 840 C C . GLU A 1 104 ? 19.720 -1.942 -10.455 1.00 59.69 104 GLU A C 1
ATOM 842 O O . GLU A 1 104 ? 18.778 -2.207 -11.208 1.00 59.69 104 GLU A O 1
ATOM 847 N N . LYS A 1 105 ? 20.422 -0.808 -10.560 1.00 59.28 105 LYS A N 1
ATOM 848 C CA . LYS A 1 105 ? 20.298 0.082 -11.713 1.00 59.28 105 LYS A CA 1
ATOM 849 C C . LYS A 1 105 ? 20.733 -0.727 -12.925 1.00 59.28 105 LYS A C 1
ATOM 851 O O . LYS A 1 105 ? 21.919 -0.758 -13.243 1.00 59.28 105 LYS A O 1
ATOM 856 N N . VAL A 1 106 ? 19.785 -1.415 -13.554 1.00 54.22 106 VAL A N 1
ATOM 857 C CA . VAL A 1 106 ? 19.991 -2.072 -14.834 1.00 54.22 106 VAL A CA 1
ATOM 858 C C . VAL A 1 106 ? 20.527 -0.966 -15.720 1.00 54.22 106 VAL A C 1
ATOM 860 O O . VAL A 1 106 ? 19.863 0.062 -15.896 1.00 54.22 106 VAL A O 1
ATOM 863 N N . ALA A 1 107 ? 21.781 -1.113 -16.155 1.00 58.97 107 ALA A N 1
ATOM 864 C CA . ALA A 1 107 ? 22.360 -0.184 -17.106 1.00 58.97 107 ALA A CA 1
ATOM 865 C C . ALA A 1 107 ? 21.329 -0.013 -18.228 1.00 58.97 107 ALA A C 1
ATOM 867 O O . ALA A 1 107 ? 20.721 -1.021 -18.616 1.00 58.97 107 ALA A O 1
ATOM 868 N N . PRO A 1 108 ? 21.064 1.222 -18.702 1.00 61.38 108 PRO A N 1
ATOM 869 C CA . PRO A 1 108 ? 20.185 1.388 -19.849 1.00 61.38 108 PRO A CA 1
ATOM 870 C C . PRO A 1 108 ? 20.638 0.374 -20.902 1.00 61.38 108 PRO A C 1
ATOM 872 O O . PRO A 1 108 ? 21.858 0.222 -21.071 1.00 61.38 108 PRO A O 1
ATOM 875 N N . PRO A 1 109 ? 19.708 -0.389 -21.516 1.00 58.38 109 PRO A N 1
ATOM 876 C CA . PRO A 1 109 ? 20.088 -1.345 -22.544 1.00 58.38 109 PRO A CA 1
ATOM 877 C C . PRO A 1 109 ? 21.032 -0.604 -23.487 1.00 58.38 109 PRO A C 1
ATOM 879 O O . PRO A 1 109 ? 20.737 0.558 -23.798 1.00 58.38 109 PRO A O 1
ATOM 882 N N . PRO A 1 110 ? 22.198 -1.193 -23.827 1.00 58.19 110 PRO A N 1
ATOM 883 C CA . PRO A 1 110 ? 23.190 -0.495 -24.630 1.00 58.19 110 PRO A CA 1
ATOM 884 C C . PRO A 1 110 ? 22.448 0.133 -25.797 1.00 58.19 110 PRO A C 1
ATOM 886 O O . PRO A 1 110 ? 21.608 -0.545 -26.390 1.00 58.19 110 PRO A O 1
ATOM 889 N N . GLU A 1 111 ? 22.682 1.423 -26.061 1.00 56.75 111 GLU A N 1
ATOM 890 C CA . GLU A 1 111 ? 22.136 2.075 -27.245 1.00 56.75 111 GLU A CA 1
ATOM 891 C C . GLU A 1 111 ? 22.631 1.263 -28.429 1.00 56.75 111 GLU A C 1
ATOM 893 O O . GLU A 1 111 ? 23.758 1.415 -28.907 1.00 56.75 111 GLU A O 1
ATOM 898 N N . THR A 1 112 ? 21.809 0.318 -28.859 1.00 51.09 112 THR A N 1
ATOM 899 C CA . THR A 1 112 ? 22.058 -0.474 -30.030 1.00 51.09 112 THR A CA 1
ATOM 900 C C . THR A 1 112 ? 21.882 0.511 -31.158 1.00 51.09 112 THR A C 1
ATOM 902 O O . THR A 1 112 ? 20.785 0.717 -31.677 1.00 51.09 112 THR A O 1
ATOM 905 N N . LYS A 1 113 ? 22.989 1.160 -31.515 1.00 48.66 113 LYS A N 1
ATOM 906 C CA . LYS A 1 113 ? 23.226 1.683 -32.846 1.00 48.66 113 LYS A CA 1
ATOM 907 C C . LYS A 1 113 ? 23.177 0.471 -33.769 1.00 48.66 113 LYS A C 1
ATOM 909 O O . LYS A 1 113 ? 24.203 -0.016 -34.225 1.00 48.66 113 LYS A O 1
ATOM 914 N N . TYR A 1 114 ? 21.976 -0.049 -34.008 1.00 48.50 114 TYR A N 1
ATOM 915 C CA . TYR A 1 114 ? 21.693 -0.921 -35.127 1.00 48.50 114 TYR A CA 1
ATOM 916 C C . TYR A 1 114 ? 21.797 -0.034 -36.371 1.00 48.50 114 TYR A C 1
ATOM 918 O O . TYR A 1 114 ? 20.804 0.318 -37.001 1.00 48.50 114 TYR A O 1
ATOM 926 N N . LEU A 1 115 ? 23.023 0.364 -36.718 1.00 50.50 115 LEU A N 1
ATOM 927 C CA . LEU A 1 115 ? 23.370 0.508 -38.117 1.00 50.50 115 LEU A C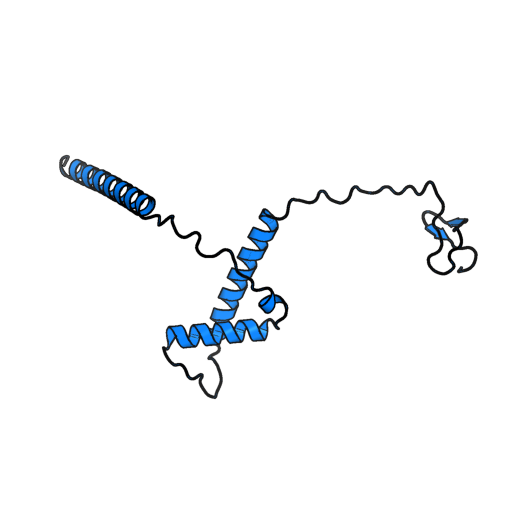A 1
ATOM 928 C C . LEU A 1 115 ? 23.195 -0.901 -38.664 1.00 50.50 115 LEU A C 1
ATOM 930 O O . LEU A 1 115 ? 24.015 -1.782 -38.433 1.00 50.50 115 LEU A O 1
ATOM 934 N N . ALA A 1 116 ? 22.013 -1.140 -39.222 1.00 54.31 116 ALA A N 1
ATOM 935 C CA . ALA A 1 116 ? 21.627 -2.405 -39.799 1.00 54.31 116 ALA A CA 1
ATOM 936 C C . ALA A 1 116 ? 22.564 -2.691 -40.980 1.00 54.31 116 ALA A C 1
ATOM 938 O O . ALA A 1 116 ? 22.274 -2.320 -42.113 1.00 54.31 116 ALA A O 1
ATOM 939 N N . GLU A 1 117 ? 23.704 -3.329 -40.711 1.00 56.47 117 GLU A N 1
ATOM 940 C CA . GLU A 1 117 ? 24.592 -3.874 -41.744 1.00 56.47 117 GLU A CA 1
ATOM 941 C C . GLU A 1 117 ? 23.881 -4.970 -42.558 1.00 56.47 117 GLU A C 1
ATOM 943 O O . GLU A 1 117 ? 24.292 -5.281 -43.673 1.00 56.47 117 GLU A O 1
ATOM 948 N N . ALA A 1 118 ? 22.767 -5.508 -42.043 1.00 64.00 118 ALA A N 1
ATOM 949 C CA . ALA A 1 118 ? 21.919 -6.470 -42.728 1.00 64.00 118 ALA A CA 1
ATOM 950 C C . ALA A 1 118 ? 20.496 -5.921 -42.971 1.00 64.00 118 ALA A C 1
ATOM 952 O O . ALA A 1 118 ? 19.886 -5.364 -42.052 1.00 64.00 118 ALA A O 1
ATOM 953 N N . PRO A 1 119 ? 19.928 -6.112 -44.177 1.00 71.19 119 PRO A N 1
ATOM 954 C CA . PRO A 1 119 ? 18.538 -5.771 -44.456 1.00 71.19 119 PRO A CA 1
ATOM 955 C C . PRO A 1 119 ? 17.574 -6.567 -43.552 1.00 71.19 119 PRO A C 1
ATOM 957 O O . PRO A 1 119 ? 17.668 -7.797 -43.495 1.00 71.19 119 PRO A O 1
ATOM 960 N N . PRO A 1 120 ? 16.626 -5.908 -42.859 1.00 77.06 120 PRO A N 1
ATOM 961 C CA . PRO A 1 120 ? 15.663 -6.568 -41.994 1.00 77.06 120 PRO A CA 1
ATOM 962 C C . PRO A 1 120 ? 14.642 -7.365 -42.809 1.00 77.06 120 PRO A C 1
ATOM 964 O O . PRO A 1 120 ? 14.337 -7.064 -43.965 1.00 77.06 120 PRO A O 1
ATOM 967 N N . VAL A 1 121 ? 14.068 -8.382 -42.177 1.00 79.12 121 VAL A N 1
ATOM 968 C CA . VAL A 1 121 ? 12.991 -9.188 -42.756 1.00 79.12 121 VAL A CA 1
ATOM 969 C C . VAL A 1 121 ? 11.646 -8.503 -42.506 1.00 79.12 121 VAL A C 1
ATOM 971 O O . VAL A 1 121 ? 11.388 -7.997 -41.415 1.00 79.12 121 VAL A O 1
ATOM 974 N N . CYS A 1 122 ? 10.769 -8.470 -43.510 1.00 79.25 122 CYS A N 1
ATOM 975 C CA . CYS A 1 122 ? 9.450 -7.867 -43.374 1.00 79.25 122 CYS A CA 1
ATOM 976 C C . CYS A 1 122 ? 8.567 -8.651 -42.389 1.00 79.25 122 CYS A C 1
ATOM 978 O O . CYS A 1 122 ? 8.303 -9.827 -42.634 1.00 79.25 122 CYS A O 1
ATOM 980 N N . PRO A 1 123 ? 8.007 -8.009 -41.344 1.00 79.12 123 PRO A N 1
ATOM 981 C CA . PRO A 1 123 ? 7.149 -8.689 -40.373 1.00 79.12 123 PRO A CA 1
ATOM 982 C C . PRO A 1 123 ? 5.794 -9.123 -40.955 1.00 79.12 123 PRO A C 1
ATOM 984 O O . PRO A 1 123 ? 5.108 -9.937 -40.350 1.00 79.12 123 PRO A O 1
ATOM 987 N N . LYS A 1 124 ? 5.392 -8.591 -42.121 1.00 77.06 124 LYS A N 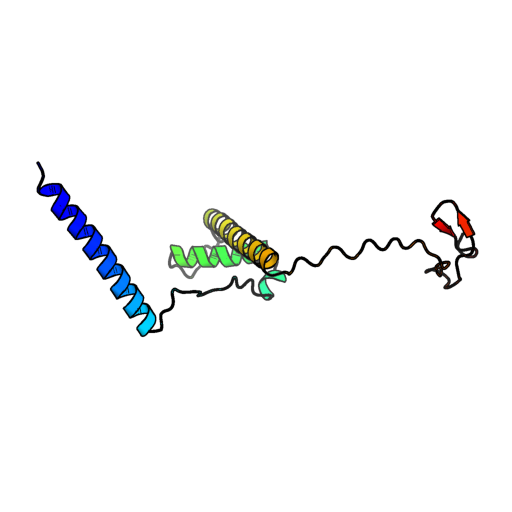1
ATOM 988 C CA . LYS A 1 124 ? 4.125 -8.949 -42.781 1.00 77.06 124 LYS A CA 1
ATOM 989 C C . LYS A 1 124 ? 4.244 -10.140 -43.731 1.00 77.06 124 LYS A C 1
ATOM 991 O O . LYS A 1 124 ? 3.318 -10.936 -43.803 1.00 77.06 124 LYS A O 1
ATOM 996 N N . CYS A 1 125 ? 5.338 -10.245 -44.486 1.00 82.12 125 CYS A N 1
ATOM 997 C CA . CYS A 1 125 ? 5.472 -11.251 -45.548 1.00 82.12 125 CYS A CA 1
ATOM 998 C C . CYS A 1 125 ? 6.731 -12.120 -45.446 1.00 82.12 125 CYS A C 1
ATOM 1000 O O . CYS A 1 125 ? 6.956 -12.950 -46.321 1.00 82.12 125 CYS A O 1
ATOM 1002 N N . GLY A 1 126 ? 7.571 -11.919 -44.425 1.00 79.50 126 GLY A N 1
ATOM 1003 C CA . GLY A 1 126 ? 8.786 -12.709 -44.212 1.00 79.50 126 GLY A CA 1
ATOM 1004 C C . GLY A 1 126 ? 9.886 -12.483 -45.252 1.00 79.50 126 GLY A C 1
ATOM 1005 O O . GLY A 1 126 ? 10.867 -13.218 -45.273 1.00 79.50 126 GLY A O 1
ATOM 1006 N N . GLU A 1 127 ? 9.747 -11.484 -46.127 1.0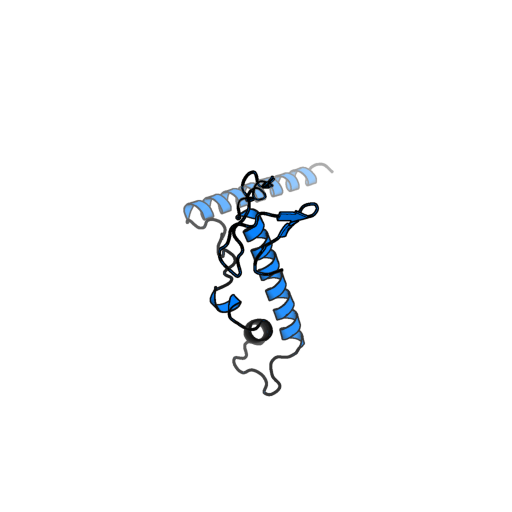0 82.50 127 GLU A N 1
ATOM 1007 C CA . GLU A 1 127 ? 10.705 -11.232 -47.204 1.00 82.50 127 GLU A CA 1
ATOM 1008 C C . GLU A 1 127 ? 11.732 -10.180 -46.798 1.00 82.50 127 GLU A C 1
ATO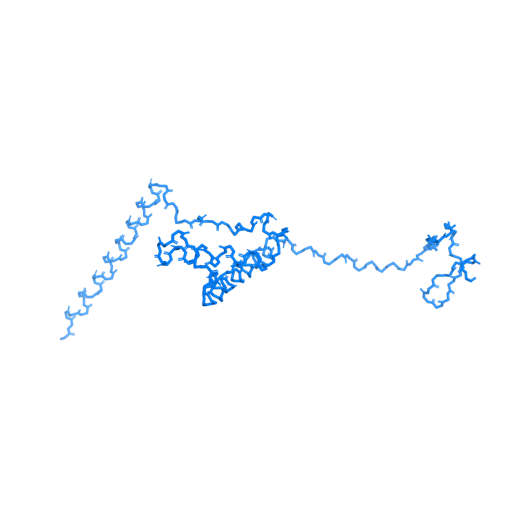M 1010 O O . GLU A 1 127 ? 11.398 -9.190 -46.145 1.00 82.50 127 GLU A O 1
ATOM 1015 N N . VAL A 1 128 ? 12.989 -10.392 -47.184 1.00 79.75 128 VAL A N 1
ATOM 1016 C CA . VAL A 1 128 ? 14.087 -9.469 -46.881 1.00 79.75 128 VAL A CA 1
ATOM 1017 C C . VAL A 1 128 ? 13.807 -8.120 -47.547 1.00 79.75 128 VAL A C 1
ATOM 1019 O O . VAL A 1 128 ? 13.614 -8.045 -48.763 1.00 79.75 128 VAL A O 1
ATOM 1022 N N . MET A 1 129 ? 13.769 -7.047 -46.757 1.00 80.56 129 MET A N 1
ATOM 1023 C CA . MET A 1 129 ? 13.557 -5.695 -47.263 1.00 80.56 129 MET A CA 1
ATOM 1024 C C . MET A 1 129 ? 14.807 -5.240 -48.018 1.00 80.56 129 MET A C 1
ATOM 1026 O O . MET A 1 129 ? 15.871 -5.108 -47.435 1.00 80.56 129 MET A O 1
ATOM 1030 N N . LYS A 1 130 ? 14.699 -5.017 -49.332 1.00 74.06 130 LYS A N 1
ATOM 1031 C CA . LYS A 1 130 ? 15.859 -4.693 -50.189 1.00 74.06 130 LYS A CA 1
ATOM 1032 C C . LYS A 1 130 ? 16.005 -3.204 -50.505 1.00 74.06 130 LYS A C 1
ATOM 1034 O O . LYS A 1 130 ? 17.038 -2.800 -51.024 1.00 74.06 130 LYS A O 1
ATOM 1039 N N . ARG A 1 131 ? 14.972 -2.394 -50.251 1.00 71.12 131 ARG A N 1
ATOM 1040 C CA . ARG A 1 131 ? 14.962 -0.961 -50.576 1.00 71.12 131 ARG A CA 1
ATOM 1041 C C . ARG A 1 131 ? 15.122 -0.132 -49.309 1.00 71.12 131 ARG A C 1
ATOM 1043 O O . ARG A 1 131 ? 14.366 -0.324 -48.362 1.00 71.12 131 ARG A O 1
ATOM 1050 N N . LEU A 1 132 ? 16.082 0.786 -49.320 1.00 74.38 132 LEU A N 1
ATOM 1051 C CA . LEU A 1 132 ? 16.270 1.796 -48.284 1.00 74.38 132 LEU A CA 1
ATOM 1052 C C . LEU A 1 132 ? 15.774 3.139 -48.838 1.00 74.38 132 LEU A C 1
ATOM 1054 O O . LEU A 1 132 ? 16.279 3.596 -49.863 1.00 74.38 132 LEU A O 1
ATOM 1058 N N . ILE A 1 133 ? 14.786 3.761 -48.194 1.00 73.00 133 ILE A N 1
ATOM 1059 C CA . ILE A 1 133 ? 14.357 5.133 -48.503 1.00 73.00 133 ILE A CA 1
ATOM 1060 C C . ILE A 1 133 ? 14.680 5.992 -47.283 1.00 73.00 133 ILE A C 1
ATOM 1062 O O . ILE A 1 133 ? 14.073 5.839 -46.222 1.00 73.00 133 ILE A O 1
ATOM 1066 N N . GLY A 1 134 ? 15.667 6.882 -47.417 1.00 74.94 134 GLY A N 1
ATOM 1067 C CA . GLY A 1 134 ? 16.218 7.615 -46.277 1.00 74.94 134 GLY A CA 1
ATOM 1068 C C . GLY A 1 134 ? 16.860 6.652 -45.276 1.00 74.94 134 GLY A C 1
ATOM 1069 O O . GLY A 1 134 ? 17.830 5.978 -45.608 1.00 74.94 134 GLY A O 1
ATOM 1070 N N . SER A 1 135 ? 16.304 6.573 -44.066 1.00 69.75 135 SER A N 1
ATOM 1071 C CA . SER A 1 135 ? 16.734 5.663 -42.992 1.00 69.75 135 SER A CA 1
ATOM 1072 C C . SER A 1 135 ? 15.797 4.467 -42.767 1.00 69.75 135 SER A C 1
ATOM 1074 O O . SER A 1 135 ? 16.014 3.691 -41.837 1.00 69.75 135 SER A O 1
ATOM 1076 N N . LEU A 1 136 ? 14.750 4.302 -43.586 1.00 73.31 136 LEU A N 1
ATOM 1077 C CA . LEU A 1 136 ? 13.733 3.265 -43.405 1.00 73.31 136 LEU A CA 1
ATOM 1078 C C . LEU A 1 136 ? 13.830 2.185 -44.484 1.00 73.31 136 LEU A C 1
ATOM 1080 O O . LEU A 1 136 ? 13.910 2.469 -45.682 1.00 73.31 136 LEU A O 1
ATOM 1084 N N . TRP A 1 137 ? 13.774 0.929 -44.043 1.00 77.69 137 TRP A N 1
ATOM 1085 C CA . TRP A 1 137 ? 13.689 -0.227 -44.924 1.00 77.69 137 TRP A CA 1
ATOM 1086 C C . TRP A 1 137 ? 12.261 -0.424 -45.427 1.00 77.69 137 TRP A C 1
ATOM 1088 O O . TRP A 1 137 ? 11.285 -0.323 -44.685 1.00 77.69 137 TRP A O 1
ATOM 1098 N N . GLN A 1 138 ? 12.155 -0.727 -46.712 1.00 78.44 138 GLN A N 1
ATOM 1099 C CA . GLN A 1 138 ? 10.907 -0.855 -47.432 1.00 78.44 138 GLN A CA 1
ATOM 1100 C C . GLN A 1 138 ? 10.752 -2.284 -47.952 1.00 78.44 138 GLN A C 1
ATOM 1102 O O . GLN A 1 138 ? 11.617 -2.815 -48.659 1.00 78.44 138 GLN A O 1
ATOM 1107 N N . CYS A 1 139 ? 9.622 -2.910 -47.623 1.00 78.69 139 CYS A N 1
ATOM 1108 C CA . CYS A 1 139 ? 9.279 -4.216 -48.166 1.00 78.69 139 CYS A CA 1
ATOM 1109 C C . CYS A 1 139 ? 8.812 -4.077 -49.626 1.00 78.69 139 CYS A C 1
ATOM 1111 O O . CYS A 1 139 ? 7.845 -3.362 -49.862 1.00 78.69 139 CYS A O 1
ATOM 1113 N N . PRO A 1 140 ? 9.417 -4.782 -50.599 1.00 75.25 140 PRO A N 1
ATOM 1114 C CA . PRO A 1 140 ? 9.011 -4.692 -52.002 1.00 75.25 140 PRO A CA 1
ATOM 1115 C C . PRO A 1 140 ? 7.632 -5.307 -52.297 1.00 75.25 140 PRO A C 1
ATOM 1117 O O . PRO A 1 140 ? 7.046 -4.977 -53.320 1.00 75.25 140 PRO A O 1
ATOM 1120 N N . LYS A 1 141 ? 7.119 -6.199 -51.434 1.00 75.38 141 LYS A N 1
ATOM 1121 C CA . LYS A 1 141 ? 5.805 -6.849 -51.607 1.00 75.38 141 LYS A CA 1
ATOM 1122 C C . LYS A 1 141 ? 4.650 -6.150 -50.896 1.00 75.38 141 LYS A C 1
ATOM 1124 O O . LYS A 1 141 ? 3.510 -6.323 -51.301 1.00 75.38 141 LYS A O 1
ATOM 1129 N N . CYS A 1 142 ? 4.927 -5.454 -49.796 1.00 74.62 142 CYS A N 1
ATOM 1130 C CA . CYS A 1 142 ? 3.896 -4.869 -48.929 1.00 74.62 142 CYS A CA 1
ATOM 1131 C C . CYS A 1 142 ? 3.817 -3.342 -49.030 1.00 74.62 142 CYS A C 1
ATOM 1133 O O . CYS A 1 142 ? 3.194 -2.730 -48.159 1.00 74.62 142 CYS A O 1
ATOM 1135 N N . TYR A 1 143 ? 4.504 -2.756 -50.012 1.00 64.25 143 TYR A N 1
ATOM 1136 C CA . TYR A 1 143 ? 4.389 -1.338 -50.330 1.00 64.25 143 TYR A CA 1
ATOM 1137 C C . TYR A 1 143 ? 3.232 -1.072 -51.280 1.00 64.25 143 TYR A C 1
ATOM 1139 O O . TYR A 1 143 ? 2.987 -1.947 -52.139 1.00 64.25 143 TYR A O 1
#

Sequence (143 aa):
MAESKAKEVSGYAELERQARIKRLADLMLGRTEAKLNPPQIYREELEKDVEAIIEQEAIALYRATTGKKKIPPEGVPQEYKNRALMEVLRRWQKTLKEVKETTEKVAPPPETKYLAEAPPVCPKCGEVMKRLIGSLWQCPKCY

Secondary structure (DSSP, 8-state):
--HHHHHHHHHHHHHHHHHHHHHHHHHHTT--S---------HHHHTS-HHHHHHHHHHHHHHHHH--SSPPTT-S-HHHHHHHHHHHHHHHHHHHHHHHHHS---PPPP------SSPPBPTTT--B--EEETTEEE-SS--

Radius of gyration: 31.52 Å; chains: 1; bounding box: 55×42×94 Å

Foldseek 3Di:
DPVVVVVVVVVVVVVVVVVVVVVVVCVVVVNDPDPPDDLPPPVVVVVDDPLVQLLVQLLVQCCVVVVDNDAPPVGRDVVSSVVSNVVVVVSVVVNVVVCVVPPDPPPDDPPPPCPPPAFDADPPPRHGQDDDDPNDGDRPVPD